Protein AF-A0A140DV87-F1 (afdb_monomer_lite)

pLDDT: mean 75.39, std 16.18, range [35.81, 95.44]

Secondary structure (DSSP, 8-state):
--------------------------PPP--EEEEEEEEETTEEEEEEE--TT--EEEEEEEEETTS--S-TT--SEEEEE-SS-EEEEEEE-SSSEEEEEEEETT-----EEEEPS-S--SEEEE--EEEE-TT-EEEEEEEESS-TT-S--TT-EEEEEEEEEGGG---

Structure (mmCIF, N/CA/C/O backbone):
data_AF-A0A140DV87-F1
#
_entry.id   AF-A0A140DV87-F1
#
loop_
_atom_site.group_PDB
_atom_site.id
_atom_site.type_symbol
_atom_site.label_atom_id
_atom_site.label_alt_id
_atom_site.label_comp_id
_atom_site.label_asym_id
_atom_site.label_entity_id
_atom_site.label_seq_id
_atom_site.pdbx_PDB_ins_code
_atom_site.Cartn_x
_atom_site.Cartn_y
_atom_site.Cartn_z
_atom_site.occupancy
_atom_site.B_iso_or_equiv
_atom_site.auth_seq_id
_atom_site.auth_comp_id
_atom_site.auth_asym_id
_atom_site.auth_atom_id
_atom_site.pdbx_PDB_model_num
ATOM 1 N N . MET A 1 1 ? -81.520 -56.427 0.226 1.00 39.31 1 MET A N 1
ATOM 2 C CA . MET A 1 1 ? -80.795 -57.597 -0.328 1.00 39.31 1 MET A CA 1
ATOM 3 C C . MET A 1 1 ? -79.316 -57.240 -0.503 1.00 39.31 1 MET A C 1
ATOM 5 O O . MET A 1 1 ? -78.986 -56.065 -0.509 1.00 39.31 1 MET A O 1
ATOM 9 N N . LYS A 1 2 ? -78.452 -58.258 -0.522 1.00 36.09 2 LYS A N 1
ATOM 10 C CA . LYS A 1 2 ? -77.006 -58.281 -0.220 1.00 36.09 2 LYS A CA 1
ATOM 11 C C . LYS A 1 2 ? -76.060 -57.515 -1.184 1.00 36.09 2 LYS A C 1
ATOM 13 O O . LYS A 1 2 ? -76.220 -57.604 -2.389 1.00 36.09 2 LYS A O 1
ATOM 18 N N . TYR A 1 3 ? -75.033 -56.892 -0.581 1.00 35.81 3 TYR A N 1
ATOM 19 C CA . TYR A 1 3 ? -73.594 -56.755 -0.930 1.00 35.81 3 TYR A CA 1
ATOM 20 C C . TYR A 1 3 ? -73.093 -56.740 -2.395 1.00 35.81 3 TYR A C 1
ATOM 22 O O . TYR A 1 3 ? -73.180 -57.756 -3.074 1.00 35.81 3 TYR A O 1
ATOM 30 N N . ARG A 1 4 ? -72.232 -55.756 -2.733 1.00 39.31 4 ARG A N 1
ATOM 31 C CA . ARG A 1 4 ? -70.753 -55.938 -2.780 1.00 39.31 4 ARG A CA 1
ATOM 32 C C . ARG A 1 4 ? -69.980 -54.621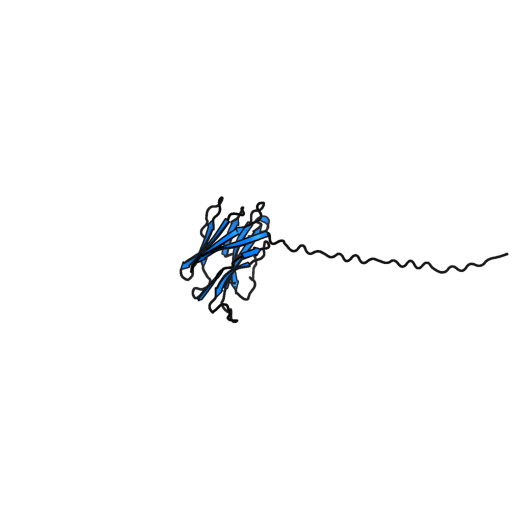 -2.982 1.00 39.31 4 ARG A C 1
ATOM 34 O O . ARG A 1 4 ? -70.372 -53.758 -3.752 1.00 39.31 4 ARG A O 1
ATOM 41 N N . ARG A 1 5 ? -68.863 -54.516 -2.252 1.00 47.94 5 ARG A N 1
ATOM 42 C CA . ARG A 1 5 ? -67.855 -53.441 -2.253 1.00 47.94 5 ARG A CA 1
ATOM 43 C C . ARG A 1 5 ? -66.961 -53.516 -3.494 1.00 47.94 5 ARG A C 1
ATOM 45 O O . ARG A 1 5 ? -66.576 -54.621 -3.853 1.00 47.94 5 ARG A O 1
ATOM 52 N N . TYR A 1 6 ? -66.480 -52.367 -3.971 1.00 40.50 6 TYR A N 1
ATOM 53 C CA . TYR A 1 6 ? -65.124 -52.237 -4.516 1.00 40.50 6 TYR A CA 1
ATOM 54 C C . TYR A 1 6 ? -64.480 -50.934 -4.025 1.00 40.50 6 TYR A C 1
ATOM 56 O O . TYR A 1 6 ? -64.950 -49.833 -4.285 1.00 40.50 6 TYR A O 1
ATOM 64 N N . THR A 1 7 ? -63.408 -51.096 -3.257 1.00 47.91 7 THR A N 1
ATOM 65 C CA . THR A 1 7 ? -62.440 -50.072 -2.855 1.00 47.91 7 THR A CA 1
ATOM 66 C C . THR A 1 7 ? -61.450 -49.814 -3.987 1.00 47.91 7 THR A C 1
ATOM 68 O O . THR A 1 7 ? -60.861 -50.771 -4.487 1.00 47.91 7 THR A O 1
ATOM 71 N N . ALA A 1 8 ? -61.162 -48.550 -4.302 1.00 41.69 8 ALA A N 1
ATOM 72 C CA . ALA A 1 8 ? -59.981 -48.176 -5.079 1.00 41.69 8 ALA A CA 1
ATOM 73 C C . ALA A 1 8 ? -59.327 -46.898 -4.517 1.00 41.69 8 ALA A C 1
ATOM 75 O O . ALA A 1 8 ? -59.816 -45.788 -4.678 1.00 41.69 8 ALA A O 1
ATOM 76 N N . LYS A 1 9 ? -58.240 -47.154 -3.781 1.00 39.00 9 LYS A N 1
ATOM 77 C CA . LYS A 1 9 ? -56.999 -46.391 -3.556 1.00 39.00 9 LYS A CA 1
ATOM 78 C C . LYS A 1 9 ? -57.030 -44.851 -3.517 1.00 39.00 9 LYS A C 1
ATOM 80 O O . LYS A 1 9 ? -57.149 -44.165 -4.522 1.00 39.00 9 LYS A O 1
ATOM 85 N N . LYS A 1 10 ? -56.691 -44.350 -2.321 1.00 46.16 10 LYS A N 1
ATOM 86 C CA . LYS A 1 10 ? -56.068 -43.044 -2.060 1.00 46.16 10 LYS A CA 1
ATOM 87 C C . LYS A 1 10 ? -54.826 -42.865 -2.946 1.00 46.16 10 LYS A C 1
ATOM 89 O O . LYS A 1 10 ? -53.910 -43.676 -2.849 1.00 46.16 10 LYS A O 1
ATOM 94 N N . SER A 1 11 ? -54.753 -41.772 -3.700 1.00 39.78 11 SER A N 1
ATOM 95 C CA . SER A 1 11 ? -53.479 -41.200 -4.144 1.00 39.78 11 SER A CA 1
ATOM 96 C C . SER A 1 11 ? -53.399 -39.784 -3.587 1.00 39.78 11 SER A C 1
ATOM 98 O O . SER A 1 11 ? -54.017 -38.857 -4.104 1.00 39.78 11 SER A O 1
ATOM 100 N N . ARG A 1 12 ? -52.733 -39.639 -2.437 1.00 46.69 12 ARG A N 1
ATOM 101 C CA . ARG A 1 12 ? -52.332 -38.331 -1.920 1.00 46.69 12 ARG A CA 1
ATOM 102 C C . ARG A 1 12 ? -51.052 -37.970 -2.662 1.00 46.69 12 ARG A C 1
ATOM 104 O O . ARG A 1 12 ? -50.008 -38.540 -2.365 1.00 46.69 12 ARG A O 1
ATOM 111 N N . PHE A 1 13 ? -51.148 -37.064 -3.629 1.00 43.88 13 PHE A N 1
ATOM 112 C CA . PHE A 1 13 ? -49.974 -36.392 -4.171 1.00 43.88 13 PHE A CA 1
ATOM 113 C C . PHE A 1 13 ? -49.373 -35.543 -3.051 1.00 43.88 13 PHE A C 1
ATOM 115 O O . PHE A 1 13 ? -49.924 -34.514 -2.664 1.00 43.88 13 PHE A O 1
ATOM 122 N N . LEU A 1 14 ? -48.281 -36.037 -2.474 1.00 41.66 14 LEU A N 1
ATOM 123 C CA . LEU A 1 14 ? -47.439 -35.282 -1.563 1.00 41.66 14 LEU A CA 1
ATOM 124 C C . LEU A 1 14 ? -46.611 -34.330 -2.440 1.00 41.66 14 LEU A C 1
ATOM 126 O O . LEU A 1 14 ? -45.597 -34.728 -3.007 1.00 41.66 14 LEU A O 1
ATOM 130 N N . PHE A 1 15 ? -47.082 -33.097 -2.621 1.00 42.56 15 PHE A N 1
ATOM 131 C CA . PHE A 1 15 ? -46.254 -32.026 -3.170 1.00 42.56 15 PHE A CA 1
ATOM 132 C C . PHE A 1 15 ? -45.215 -31.670 -2.106 1.00 42.56 15 PHE A C 1
ATOM 134 O O . PHE A 1 15 ? -45.486 -30.912 -1.178 1.00 42.56 15 PHE A O 1
ATOM 141 N N . ILE A 1 16 ? -44.036 -32.278 -2.209 1.00 53.00 16 ILE A N 1
ATOM 142 C CA . ILE A 1 16 ? -42.854 -31.837 -1.476 1.00 53.00 16 ILE A CA 1
ATOM 143 C C . ILE A 1 16 ? -42.419 -30.547 -2.169 1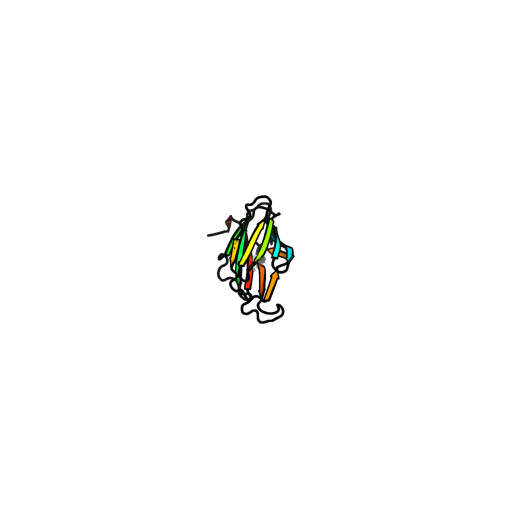.00 53.00 16 ILE A C 1
ATOM 145 O O . ILE A 1 16 ? -41.784 -30.578 -3.220 1.00 53.00 16 ILE A O 1
ATOM 149 N N . SER A 1 17 ? -42.831 -29.406 -1.617 1.00 46.78 17 SER A N 1
ATOM 150 C CA . SER A 1 17 ? -42.235 -28.119 -1.952 1.00 46.78 17 SER A CA 1
ATOM 151 C C . SER A 1 17 ? -40.767 -28.193 -1.549 1.00 46.78 17 SER A C 1
ATOM 153 O O . SER A 1 17 ? -40.440 -28.140 -0.362 1.00 46.78 17 SER A O 1
ATOM 155 N N . LEU A 1 18 ? -39.900 -28.390 -2.538 1.00 44.66 18 LEU A N 1
ATOM 156 C CA . LEU A 1 18 ? -38.459 -28.283 -2.395 1.00 44.66 18 LEU A CA 1
ATOM 157 C C . LEU A 1 18 ? -38.172 -26.827 -2.015 1.00 44.66 18 LEU A C 1
ATOM 159 O O . LEU A 1 18 ? -38.149 -25.949 -2.874 1.00 44.66 18 LEU A O 1
ATOM 163 N N . GLN A 1 19 ? -38.065 -26.551 -0.715 1.00 49.28 19 GLN A N 1
ATOM 164 C CA . GLN A 1 19 ? -37.579 -25.265 -0.242 1.00 49.28 19 GLN A CA 1
ATOM 165 C C . GLN A 1 19 ? -36.122 -25.179 -0.678 1.00 49.28 19 GLN A C 1
ATOM 167 O O . GLN A 1 19 ? -35.245 -25.815 -0.098 1.00 49.28 19 GLN A O 1
ATOM 172 N N . THR A 1 20 ? -35.879 -24.443 -1.757 1.00 51.00 20 THR A N 1
ATOM 173 C CA . THR A 1 20 ? -34.550 -23.966 -2.106 1.00 51.00 20 THR A CA 1
ATOM 174 C C . THR A 1 20 ? -34.087 -23.093 -0.949 1.00 51.00 20 THR A C 1
ATOM 176 O O . THR A 1 20 ? -34.468 -21.928 -0.846 1.00 51.00 20 THR A O 1
ATOM 179 N N . LEU A 1 21 ? -33.311 -23.688 -0.044 1.00 48.50 21 LEU A N 1
ATOM 180 C CA . LEU A 1 21 ? -32.424 -22.968 0.853 1.00 48.50 21 LEU A CA 1
ATOM 181 C C . LEU A 1 21 ? -31.437 -22.228 -0.045 1.00 48.50 21 LEU A C 1
ATOM 183 O O . LEU A 1 21 ? -30.427 -22.779 -0.479 1.00 48.50 21 LEU A O 1
ATOM 187 N N . ILE A 1 22 ? -31.786 -20.993 -0.394 1.00 50.69 22 ILE A N 1
ATOM 188 C CA . ILE A 1 22 ? -30.829 -20.032 -0.914 1.00 50.69 22 ILE A CA 1
ATOM 189 C C . ILE A 1 22 ? -29.940 -19.740 0.290 1.00 50.69 22 ILE A C 1
ATOM 191 O O . ILE A 1 22 ? -30.303 -18.960 1.167 1.00 50.69 22 ILE A O 1
ATOM 195 N N . PHE A 1 23 ? -28.819 -20.452 0.383 1.00 43.97 23 PHE A N 1
ATOM 196 C CA . PHE A 1 23 ? -27.709 -20.012 1.207 1.00 43.97 23 PHE A CA 1
ATOM 197 C C . PHE A 1 23 ? -27.277 -18.672 0.618 1.00 43.97 23 PHE A C 1
ATOM 199 O O . PHE A 1 23 ? -26.544 -18.621 -0.366 1.00 43.97 23 PHE A O 1
ATOM 206 N N . SER A 1 24 ? -27.805 -17.580 1.169 1.00 40.47 24 SER A N 1
ATOM 207 C CA . SER A 1 24 ? -27.187 -16.273 1.041 1.00 40.47 24 SER A CA 1
ATOM 208 C C . SER A 1 24 ? -25.805 -16.422 1.662 1.00 40.47 24 SER A C 1
ATOM 210 O O . SER A 1 24 ? -25.670 -16.409 2.886 1.00 40.47 24 SER A O 1
ATOM 212 N N . GLY A 1 25 ? -24.789 -16.667 0.835 1.00 44.12 25 GLY A N 1
ATOM 213 C CA . GLY A 1 25 ? -23.422 -16.435 1.262 1.00 44.12 25 GLY A CA 1
ATOM 214 C C . GLY A 1 25 ? -23.383 -14.994 1.747 1.00 44.12 25 GLY A C 1
ATOM 215 O O . GLY A 1 25 ? -23.718 -14.091 0.982 1.00 44.12 25 GLY A O 1
ATOM 216 N N . CYS A 1 26 ? -23.102 -14.784 3.032 1.00 51.34 26 CYS A N 1
ATOM 217 C CA . CYS A 1 26 ? -22.817 -13.451 3.534 1.00 51.34 26 CYS A CA 1
ATOM 218 C C . CYS A 1 26 ? -21.595 -12.966 2.753 1.00 51.34 26 CYS A C 1
ATOM 220 O O . CYS A 1 26 ? -20.485 -13.420 3.022 1.00 51.34 26 CYS A O 1
ATOM 222 N N . ALA A 1 27 ? -21.803 -12.119 1.745 1.00 58.53 27 ALA A N 1
ATOM 223 C CA . ALA A 1 27 ? -20.711 -11.344 1.186 1.00 58.53 27 ALA A CA 1
ATOM 224 C C . ALA A 1 27 ? -20.179 -10.492 2.338 1.00 58.53 27 ALA A C 1
ATOM 226 O O . ALA A 1 27 ? -20.962 -9.829 3.025 1.00 58.53 27 ALA A O 1
ATOM 227 N N . ALA A 1 28 ? -18.886 -10.602 2.617 1.00 64.88 28 ALA A N 1
ATOM 228 C CA . ALA A 1 28 ? -18.274 -9.786 3.644 1.00 64.88 28 ALA A CA 1
ATOM 229 C C . ALA A 1 28 ? -18.408 -8.314 3.226 1.00 64.88 28 ALA A C 1
ATOM 231 O O . ALA A 1 28 ? -18.235 -7.973 2.055 1.00 64.88 28 ALA A O 1
ATOM 232 N N . GLN A 1 29 ? -18.838 -7.468 4.160 1.00 74.19 29 GLN A N 1
ATOM 233 C CA . GLN A 1 29 ? -19.114 -6.071 3.862 1.00 74.19 29 GLN A CA 1
ATOM 234 C C . GLN A 1 29 ? -17.783 -5.307 3.804 1.00 74.19 29 GLN A C 1
ATOM 236 O O . GLN A 1 29 ? -16.938 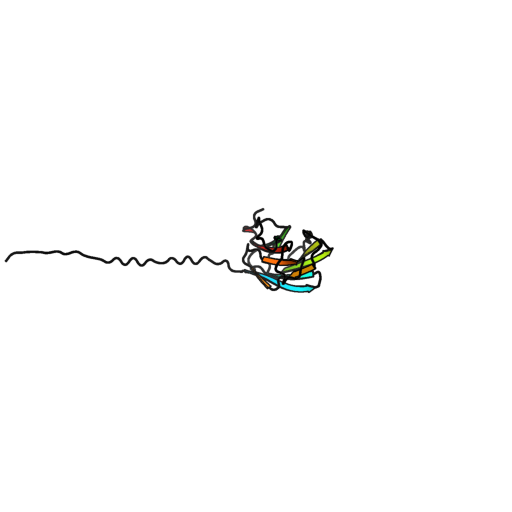-5.502 4.682 1.00 74.19 29 GLN A O 1
ATOM 241 N N . PRO A 1 30 ? -17.555 -4.484 2.768 1.00 77.94 30 PRO A N 1
ATOM 242 C CA . PRO A 1 30 ? -16.373 -3.646 2.721 1.00 77.94 30 PRO A CA 1
ATOM 243 C C . PRO A 1 30 ? -16.529 -2.516 3.743 1.00 77.94 30 PRO A C 1
ATOM 245 O O . PRO A 1 30 ? -17.336 -1.600 3.559 1.00 77.94 30 PRO A O 1
ATOM 248 N N . ASP A 1 31 ? -15.768 -2.626 4.827 1.00 83.56 31 ASP A N 1
ATOM 249 C CA . ASP A 1 31 ? -15.899 -1.810 6.037 1.00 83.56 31 ASP A CA 1
ATOM 250 C C . ASP A 1 31 ? -14.605 -1.043 6.374 1.00 83.56 31 ASP A C 1
ATOM 252 O O . ASP A 1 31 ? -14.601 -0.192 7.263 1.00 83.56 31 ASP A O 1
ATOM 256 N N . CYS A 1 32 ? -13.514 -1.313 5.651 1.00 87.12 32 CYS A N 1
ATOM 257 C CA . CYS A 1 32 ? -12.286 -0.526 5.686 1.00 87.12 32 CYS A CA 1
ATOM 258 C C . CYS A 1 32 ? -12.204 0.357 4.436 1.00 87.12 32 CYS A C 1
ATOM 260 O O . CYS A 1 32 ? -12.711 -0.011 3.375 1.00 87.12 32 CYS A O 1
ATOM 262 N N . GLY A 1 33 ? -11.563 1.515 4.544 1.00 88.88 33 GLY A N 1
ATOM 263 C CA . GLY A 1 33 ? -11.444 2.452 3.429 1.00 88.88 33 GLY A CA 1
ATOM 264 C C . GLY A 1 33 ? -10.063 3.071 3.343 1.00 88.88 33 GLY A C 1
ATOM 265 O O . GLY A 1 33 ? -9.469 3.393 4.374 1.00 88.88 33 GLY A O 1
ATOM 266 N N . ILE A 1 34 ? -9.587 3.263 2.117 1.00 90.69 34 ILE A N 1
ATOM 267 C CA . ILE A 1 34 ? -8.356 3.985 1.802 1.00 90.69 34 ILE A CA 1
ATOM 268 C C . ILE A 1 34 ? -8.693 5.017 0.734 1.00 90.69 34 ILE A C 1
ATOM 270 O O . ILE A 1 34 ? -9.203 4.653 -0.317 1.00 90.69 34 ILE A O 1
ATOM 274 N N . VAL A 1 35 ? -8.401 6.289 0.995 1.00 93.38 35 VAL A N 1
ATOM 275 C CA . VAL A 1 35 ? -8.653 7.390 0.056 1.00 93.38 35 VAL A CA 1
ATOM 276 C C . VAL A 1 35 ? -7.392 8.223 -0.076 1.00 93.38 35 VAL A C 1
ATOM 278 O O . VAL A 1 35 ? -6.906 8.743 0.926 1.00 93.38 35 VAL A O 1
ATOM 281 N N . LEU A 1 36 ? -6.874 8.368 -1.294 1.00 95.44 36 LEU A N 1
ATOM 282 C CA . LEU A 1 36 ? -5.712 9.204 -1.584 1.00 95.44 36 LEU A CA 1
ATOM 283 C C . LEU A 1 36 ? -6.073 10.669 -1.319 1.00 95.44 36 LEU A C 1
ATOM 285 O O . LEU A 1 36 ? -7.011 11.211 -1.906 1.00 95.44 36 LEU A O 1
ATOM 289 N N . THR A 1 37 ? -5.347 11.303 -0.405 1.00 94.94 37 THR A N 1
ATOM 290 C CA . THR A 1 37 ? -5.567 12.695 0.006 1.00 94.94 37 THR A CA 1
ATOM 291 C C . THR A 1 37 ? -4.519 13.637 -0.555 1.00 94.94 37 THR A C 1
ATOM 293 O O . THR A 1 37 ? -4.823 14.809 -0.784 1.00 94.94 37 THR A O 1
ATOM 296 N N . ASN A 1 38 ? -3.302 13.144 -0.784 1.00 94.31 38 ASN A N 1
ATOM 297 C CA . ASN A 1 38 ? -2.207 13.935 -1.324 1.00 94.31 38 ASN A CA 1
ATOM 298 C C . ASN A 1 38 ? -1.266 13.063 -2.161 1.00 94.31 38 ASN A C 1
ATOM 300 O O . ASN A 1 38 ? -1.002 11.911 -1.821 1.00 94.31 38 ASN A O 1
ATOM 304 N N . GLU A 1 39 ? -0.745 13.636 -3.238 1.00 94.75 39 GLU A N 1
ATOM 305 C CA . GLU A 1 39 ? 0.201 12.993 -4.141 1.00 94.75 39 GLU A CA 1
ATOM 306 C C . GLU A 1 39 ? 1.215 14.021 -4.645 1.00 94.75 39 GLU A C 1
ATOM 308 O O . GLU A 1 39 ? 0.885 15.154 -5.003 1.00 94.75 39 GLU A O 1
ATOM 313 N N . SER A 1 40 ? 2.464 13.586 -4.683 1.00 91.38 40 SER A N 1
ATOM 314 C CA . SER A 1 40 ? 3.601 14.262 -5.291 1.00 91.38 40 SER A CA 1
ATOM 315 C C . SER A 1 40 ? 4.471 13.221 -5.996 1.00 91.38 40 SER A C 1
ATOM 317 O O . SER A 1 40 ? 4.181 12.032 -5.909 1.00 91.38 40 SER A O 1
ATOM 319 N N . GLU A 1 41 ? 5.530 13.658 -6.681 1.00 86.25 41 GLU A N 1
ATOM 320 C CA . GLU A 1 41 ? 6.403 12.780 -7.481 1.00 86.25 41 GLU A CA 1
ATOM 321 C C . GLU A 1 41 ? 6.910 11.559 -6.693 1.00 86.25 41 GLU A C 1
ATOM 323 O O . GLU A 1 41 ? 6.840 10.441 -7.191 1.00 86.25 41 GLU A O 1
ATOM 328 N N . ASP A 1 42 ? 7.300 11.775 -5.435 1.00 88.94 42 ASP A N 1
ATOM 329 C CA . ASP A 1 42 ? 7.956 10.774 -4.588 1.00 88.94 42 ASP A CA 1
ATOM 330 C C . ASP A 1 42 ? 7.200 10.512 -3.275 1.00 88.94 42 ASP A C 1
ATOM 332 O O . ASP A 1 42 ? 7.746 9.917 -2.346 1.00 88.94 42 ASP A O 1
ATOM 336 N N . SER A 1 43 ? 5.971 11.011 -3.116 1.00 92.56 43 SER A N 1
ATOM 337 C CA . SER A 1 43 ? 5.214 10.823 -1.872 1.00 92.56 43 SER A CA 1
ATOM 338 C C . SER A 1 43 ? 3.716 10.781 -2.103 1.00 92.56 43 SER A C 1
ATOM 340 O O . SER A 1 43 ? 3.151 11.650 -2.766 1.00 92.56 43 SER A O 1
ATOM 342 N N . TRP A 1 44 ? 3.080 9.831 -1.423 1.00 95.19 44 TRP A N 1
ATOM 343 C CA . TRP A 1 44 ? 1.648 9.570 -1.459 1.00 95.19 44 TRP A CA 1
ATOM 344 C C . TRP A 1 44 ? 1.102 9.485 -0.041 1.00 95.19 44 TRP A C 1
ATOM 346 O O . TRP A 1 44 ? 1.729 8.907 0.849 1.00 95.19 44 TRP A O 1
ATOM 356 N N . GLU A 1 45 ? -0.066 10.071 0.173 1.00 94.88 45 GLU A N 1
ATOM 357 C CA . GLU A 1 45 ? -0.754 10.060 1.455 1.00 94.88 45 GLU A CA 1
ATOM 358 C C . GLU A 1 45 ? -2.198 9.620 1.262 1.00 94.88 45 GLU A C 1
ATOM 360 O O . GLU A 1 45 ? -2.910 10.133 0.395 1.00 94.88 45 GLU A O 1
ATOM 365 N N . TRP A 1 46 ? -2.639 8.705 2.117 1.00 93.69 46 TRP A N 1
ATOM 366 C CA . TRP A 1 46 ? -4.008 8.235 2.168 1.00 93.69 46 TRP A CA 1
ATOM 367 C C . TRP A 1 46 ? -4.619 8.494 3.532 1.00 93.69 46 TRP A C 1
ATOM 369 O O . TRP A 1 46 ? -4.017 8.200 4.567 1.00 93.69 46 TRP A O 1
ATOM 379 N N . LYS A 1 47 ? -5.878 8.926 3.539 1.00 91.06 47 LYS A N 1
ATOM 380 C CA . LYS A 1 47 ? -6.748 8.755 4.697 1.00 91.06 47 LYS A CA 1
ATOM 381 C C . LYS A 1 47 ? -7.181 7.295 4.762 1.00 91.06 47 LYS A C 1
ATOM 383 O O . LYS A 1 47 ? -7.717 6.761 3.790 1.00 91.06 47 LYS A O 1
ATOM 388 N N . ILE A 1 48 ? -6.977 6.667 5.915 1.00 88.69 48 ILE A N 1
ATOM 389 C CA . ILE A 1 48 ? -7.387 5.287 6.176 1.00 88.69 48 ILE A CA 1
ATOM 390 C C . ILE A 1 48 ? -8.479 5.269 7.240 1.00 88.69 48 ILE A C 1
ATOM 392 O O . ILE A 1 48 ? -8.425 6.003 8.225 1.00 88.69 48 ILE A O 1
ATOM 396 N N . SER A 1 49 ? -9.482 4.428 7.025 1.00 85.81 49 SER A N 1
ATOM 397 C CA . SER A 1 49 ? -10.644 4.312 7.900 1.00 85.81 49 SER A CA 1
ATOM 398 C C . SER A 1 49 ? -10.941 2.853 8.206 1.00 85.81 49 SER A C 1
ATOM 400 O O . SER A 1 49 ? -10.840 1.978 7.343 1.00 85.81 49 SER A O 1
ATOM 402 N N . VAL A 1 50 ? -11.297 2.598 9.460 1.00 84.81 50 VAL A N 1
ATOM 403 C CA . VAL A 1 50 ? -11.732 1.298 9.969 1.00 84.81 50 VAL A CA 1
ATOM 404 C C . VAL A 1 50 ? -12.992 1.502 10.813 1.00 84.81 50 VAL A C 1
ATOM 406 O O . VAL A 1 50 ? -13.231 2.621 11.271 1.00 84.81 50 VAL A O 1
ATOM 409 N N . PRO A 1 51 ? -13.810 0.464 11.042 1.00 81.19 51 PRO A N 1
ATOM 410 C CA . PRO A 1 51 ? -15.004 0.587 11.875 1.00 81.19 51 PRO A CA 1
ATOM 411 C C . PRO A 1 51 ? -14.679 1.100 13.286 1.00 81.19 51 PRO A C 1
ATOM 413 O O . PRO A 1 51 ? -13.874 0.485 13.983 1.00 81.19 51 PRO A O 1
ATOM 416 N N . GLU A 1 52 ? -15.350 2.177 13.724 1.00 67.19 52 GLU A N 1
ATOM 417 C CA . GLU A 1 52 ? -15.117 2.902 14.996 1.00 67.19 52 GLU A CA 1
ATOM 418 C C . GLU A 1 52 ? -15.120 2.019 16.265 1.00 67.19 52 GLU A C 1
ATOM 420 O O . GLU A 1 52 ? -14.664 2.442 17.327 1.00 67.19 52 GLU A O 1
ATOM 425 N N . SER A 1 53 ? -15.643 0.792 16.192 1.00 64.69 53 SER A N 1
ATOM 426 C CA . SER A 1 53 ? -15.747 -0.126 17.330 1.00 64.69 53 SER A CA 1
ATOM 427 C C . SER A 1 53 ? -14.598 -1.127 17.474 1.00 64.69 53 SER A C 1
ATOM 429 O O . SER A 1 53 ? -14.564 -1.836 18.479 1.00 64.69 53 SER A O 1
ATOM 431 N N . ASP A 1 54 ? -13.694 -1.236 16.497 1.00 72.31 54 ASP A N 1
ATOM 432 C CA . ASP A 1 54 ? -12.730 -2.338 16.418 1.00 72.31 54 ASP A CA 1
ATOM 433 C C . ASP A 1 54 ? -1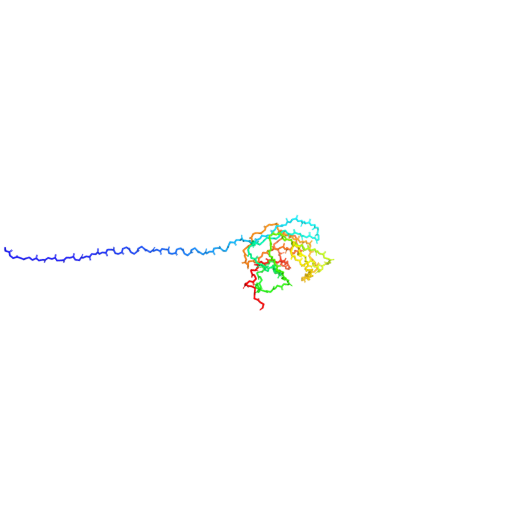1.293 -1.861 16.147 1.00 72.31 54 ASP A C 1
ATOM 435 O O . ASP A 1 54 ? -11.046 -0.872 15.461 1.00 72.31 54 ASP A O 1
ATOM 439 N N . ALA A 1 55 ? -10.320 -2.620 16.662 1.00 81.62 55 ALA A N 1
ATOM 440 C CA . ALA A 1 55 ? -8.909 -2.443 16.333 1.00 81.62 55 ALA A CA 1
ATOM 441 C C . ALA A 1 55 ? -8.505 -3.344 15.156 1.00 81.62 55 ALA A C 1
ATOM 443 O O . ALA A 1 55 ? -8.805 -4.547 15.146 1.00 81.62 55 ALA A O 1
ATOM 444 N N . TYR A 1 56 ? -7.761 -2.784 14.203 1.00 85.62 56 TYR A N 1
ATOM 445 C CA . TYR A 1 56 ? -7.301 -3.470 12.995 1.00 85.62 56 TYR A CA 1
ATOM 446 C C . TYR A 1 56 ? -5.791 -3.366 12.839 1.00 85.62 56 TYR A C 1
ATOM 448 O O . TYR A 1 56 ? -5.201 -2.331 13.090 1.00 85.62 56 TYR A O 1
ATOM 456 N N . LYS A 1 57 ? -5.153 -4.429 12.373 1.00 86.88 57 LYS A N 1
ATOM 457 C CA . LYS A 1 57 ? -3.813 -4.398 11.805 1.00 86.88 57 LYS A CA 1
ATOM 458 C C . LYS A 1 57 ? -3.903 -3.931 10.356 1.00 86.88 57 LYS A C 1
ATOM 460 O O . LYS A 1 57 ? -4.655 -4.516 9.582 1.00 86.88 57 LYS A O 1
ATOM 465 N N . VAL A 1 58 ? -3.135 -2.910 9.998 1.00 88.12 58 VAL A N 1
ATOM 466 C CA . VAL A 1 58 ? -2.801 -2.586 8.610 1.00 88.12 58 VAL A CA 1
ATOM 467 C C . VAL A 1 58 ? -1.500 -3.273 8.293 1.00 88.12 58 VAL A C 1
ATOM 469 O O . VAL A 1 58 ? -0.480 -3.003 8.925 1.00 88.12 58 VAL A O 1
ATOM 472 N N . CYS A 1 59 ? -1.554 -4.176 7.332 1.00 88.56 59 CYS A N 1
ATOM 473 C CA . CYS A 1 59 ? -0.430 -4.992 6.941 1.00 88.56 59 CYS A CA 1
ATOM 474 C C . CYS A 1 59 ? -0.087 -4.705 5.483 1.00 88.56 59 CYS A C 1
ATOM 476 O O . CYS A 1 59 ? -0.986 -4.612 4.648 1.00 88.56 59 CYS A O 1
ATOM 478 N N . MET A 1 60 ? 1.203 -4.584 5.178 1.00 88.94 60 MET A N 1
ATOM 479 C CA . MET A 1 60 ? 1.673 -4.325 3.816 1.00 88.94 60 MET A CA 1
ATOM 480 C C . MET A 1 60 ? 2.621 -5.412 3.329 1.00 88.94 60 MET A C 1
ATOM 482 O O . MET A 1 60 ? 3.391 -5.976 4.112 1.00 88.94 60 MET A O 1
ATOM 486 N N . ALA A 1 61 ? 2.562 -5.717 2.035 1.00 88.06 61 ALA A N 1
ATOM 487 C CA . ALA A 1 61 ? 3.417 -6.715 1.399 1.00 88.06 61 ALA A CA 1
ATOM 488 C C . ALA A 1 61 ? 3.606 -6.439 -0.096 1.00 88.06 61 ALA A C 1
ATOM 490 O O . ALA A 1 61 ? 2.670 -5.999 -0.761 1.00 88.06 61 ALA A O 1
ATOM 491 N N . PHE A 1 62 ? 4.782 -6.773 -0.631 1.00 86.62 62 PHE A N 1
ATOM 492 C CA . PHE A 1 62 ? 5.006 -6.811 -2.075 1.00 86.62 62 PHE A CA 1
ATOM 493 C C . PHE A 1 62 ? 4.460 -8.103 -2.685 1.00 86.62 62 PHE A C 1
ATOM 495 O O . PHE A 1 62 ? 4.564 -9.184 -2.100 1.00 86.62 62 PHE A O 1
ATOM 502 N N . THR A 1 63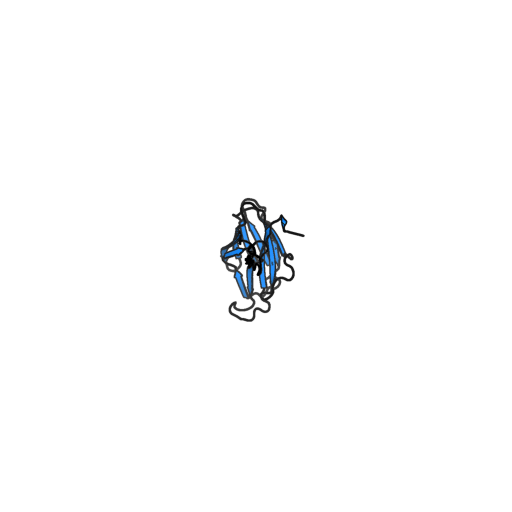 ? 3.907 -7.974 -3.885 1.00 86.62 63 THR A N 1
ATOM 503 C CA . THR A 1 63 ? 3.424 -9.067 -4.736 1.00 86.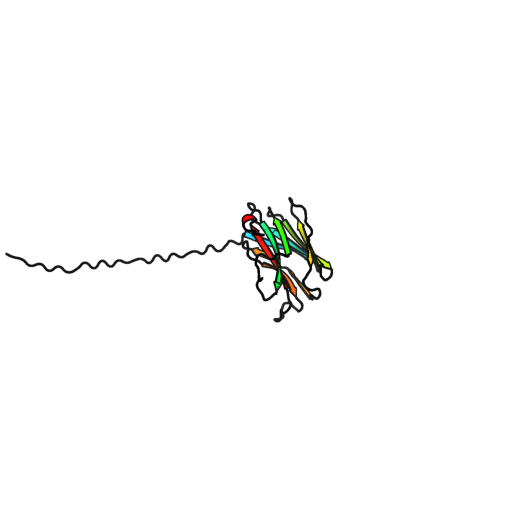62 63 THR A CA 1
ATOM 504 C C . THR A 1 63 ? 3.859 -8.817 -6.178 1.00 86.62 63 THR A C 1
ATOM 506 O O . THR A 1 63 ? 4.124 -7.668 -6.540 1.00 86.62 63 THR A O 1
ATOM 509 N N . ASP A 1 64 ? 3.981 -9.870 -6.989 1.00 85.56 64 ASP A N 1
ATOM 510 C CA . ASP A 1 64 ? 4.166 -9.677 -8.432 1.00 85.56 64 ASP A CA 1
ATOM 511 C C . ASP A 1 64 ? 2.874 -9.139 -9.038 1.00 85.56 64 ASP A C 1
ATOM 513 O O . ASP A 1 64 ? 1.790 -9.517 -8.601 1.00 85.56 64 ASP A O 1
ATOM 517 N N . PHE A 1 65 ? 2.989 -8.306 -10.069 1.00 82.62 65 PHE A N 1
ATOM 518 C CA . PHE A 1 65 ? 1.834 -7.677 -10.710 1.00 82.62 65 PHE A CA 1
ATOM 519 C C . PHE A 1 65 ? 0.780 -8.683 -11.201 1.00 82.62 65 PHE A C 1
ATOM 521 O O . PHE A 1 65 ? -0.413 -8.499 -10.975 1.00 82.62 65 PHE A O 1
ATOM 528 N N . ASP A 1 66 ? 1.227 -9.789 -11.800 1.00 79.12 66 ASP A N 1
ATOM 529 C CA . ASP A 1 66 ? 0.344 -10.818 -12.361 1.00 79.12 66 ASP A CA 1
ATOM 530 C C . ASP A 1 66 ? 0.030 -11.973 -11.391 1.00 79.12 66 ASP A C 1
ATOM 532 O O . ASP A 1 66 ? -0.733 -12.878 -11.744 1.00 79.12 66 ASP A O 1
ATOM 536 N N . ASN A 1 67 ? 0.600 -11.984 -10.176 1.00 72.81 67 ASN A N 1
ATOM 537 C CA . ASN A 1 67 ? 0.424 -13.090 -9.231 1.00 72.81 67 ASN A CA 1
ATOM 538 C C . ASN A 1 67 ? -0.262 -12.661 -7.937 1.00 72.81 67 ASN A C 1
ATOM 540 O O . ASN A 1 67 ? 0.084 -11.684 -7.279 1.00 72.81 67 ASN A O 1
ATOM 544 N N . THR A 1 68 ? -1.170 -13.514 -7.476 1.00 63.50 68 THR A N 1
ATOM 545 C CA . THR A 1 68 ? -1.655 -13.461 -6.098 1.00 63.50 68 THR A CA 1
ATOM 546 C C . THR A 1 68 ? -0.561 -13.906 -5.130 1.00 63.50 68 THR A C 1
ATOM 548 O O . THR A 1 68 ? 0.118 -14.897 -5.389 1.00 63.50 68 THR A O 1
ATOM 551 N N . ARG A 1 69 ? -0.426 -13.217 -3.991 1.00 67.00 69 ARG A N 1
ATOM 552 C CA . ARG A 1 69 ? 0.562 -13.535 -2.946 1.00 67.00 69 ARG A CA 1
ATOM 553 C C . ARG A 1 69 ? 0.520 -15.012 -2.531 1.00 67.00 69 ARG A C 1
ATOM 555 O O . ARG A 1 69 ? -0.537 -15.503 -2.140 1.00 67.00 69 ARG A O 1
ATOM 562 N N . ASP A 1 70 ? 1.684 -15.663 -2.487 1.00 61.84 70 ASP A N 1
ATOM 563 C CA . ASP A 1 70 ? 1.815 -17.075 -2.087 1.00 61.84 70 ASP A CA 1
ATOM 564 C C . ASP A 1 70 ? 1.351 -17.351 -0.645 1.00 61.84 70 ASP A C 1
ATOM 566 O O . ASP A 1 70 ? 0.806 -18.415 -0.350 1.00 61.84 70 ASP A O 1
ATOM 570 N N . ASN A 1 71 ? 1.556 -16.395 0.272 1.00 69.25 71 ASN A N 1
ATOM 571 C CA . ASN A 1 71 ? 1.129 -16.499 1.669 1.00 69.25 71 ASN A CA 1
ATOM 572 C C . ASN A 1 71 ? 0.391 -15.227 2.134 1.00 69.25 71 ASN A C 1
ATOM 574 O O . ASN A 1 71 ? 1.032 -14.180 2.263 1.00 69.25 71 ASN A O 1
ATOM 578 N N . PRO A 1 72 ? -0.909 -15.310 2.490 1.00 67.50 72 PRO A N 1
ATOM 579 C CA . PRO A 1 72 ? -1.719 -14.175 2.932 1.00 67.50 72 PRO A CA 1
ATOM 580 C C . PRO A 1 72 ? -1.354 -13.613 4.324 1.00 67.50 72 PRO A C 1
ATOM 582 O O . PRO A 1 72 ? -2.033 -12.709 4.805 1.00 67.50 72 PRO A O 1
ATOM 585 N N . TYR A 1 73 ? -0.293 -14.107 4.964 1.00 70.94 73 TYR A N 1
ATOM 586 C CA . TYR A 1 73 ? 0.207 -13.610 6.252 1.00 70.94 73 TYR A CA 1
ATOM 587 C C . TYR A 1 73 ? 1.675 -13.151 6.210 1.00 70.94 73 TYR A C 1
ATOM 589 O O . TYR A 1 73 ? 2.239 -12.777 7.232 1.00 70.94 73 TYR A O 1
ATOM 597 N N . SER A 1 74 ? 2.321 -13.171 5.040 1.00 79.00 74 SER A N 1
ATOM 598 C CA . SER A 1 74 ? 3.719 -12.740 4.899 1.00 79.00 74 SER A CA 1
ATOM 599 C C . SER A 1 74 ? 3.803 -11.230 4.682 1.00 79.00 74 SER A C 1
ATOM 601 O O . SER A 1 74 ? 3.724 -10.766 3.541 1.00 79.00 74 SER A O 1
ATOM 603 N N . PHE A 1 75 ? 3.922 -10.464 5.765 1.00 82.75 75 PHE A N 1
ATOM 604 C CA . PHE A 1 75 ? 3.927 -8.999 5.742 1.00 82.75 75 PHE A CA 1
ATOM 605 C C . PHE A 1 75 ? 5.322 -8.410 5.947 1.00 82.75 75 PHE A C 1
ATOM 607 O O . PHE A 1 75 ? 6.117 -8.926 6.727 1.00 82.75 75 PHE A O 1
ATOM 614 N N . LEU A 1 76 ? 5.596 -7.301 5.261 1.00 81.12 76 LEU A N 1
ATOM 615 C CA . LEU A 1 76 ? 6.813 -6.505 5.441 1.00 81.12 76 LEU A CA 1
ATOM 616 C C . LEU A 1 76 ? 6.715 -5.625 6.686 1.00 81.12 76 LEU A C 1
ATOM 618 O O . LEU A 1 76 ? 7.696 -5.399 7.389 1.00 81.12 76 LEU A O 1
ATOM 622 N N . THR A 1 77 ? 5.514 -5.116 6.949 1.00 82.06 77 THR A N 1
ATOM 623 C CA . THR A 1 77 ? 5.218 -4.281 8.105 1.00 82.06 77 THR A CA 1
ATOM 624 C C . THR A 1 77 ? 3.759 -4.439 8.511 1.00 82.06 77 THR A C 1
ATOM 626 O O . THR A 1 77 ? 2.892 -4.738 7.683 1.00 82.06 77 THR A O 1
ATOM 629 N N . GLU A 1 78 ? 3.506 -4.238 9.799 1.00 84.06 78 GLU A N 1
ATOM 630 C CA . GLU A 1 78 ? 2.184 -4.223 10.407 1.00 84.06 78 GLU A CA 1
ATOM 631 C C . GLU A 1 78 ? 2.085 -3.047 11.386 1.00 84.06 78 GLU A C 1
ATOM 633 O O . GLU A 1 78 ? 3.035 -2.749 12.114 1.00 84.06 78 GLU A O 1
ATOM 638 N N . GLN A 1 79 ? 0.919 -2.411 11.446 1.00 82.50 79 GLN A N 1
ATOM 639 C CA . GLN A 1 79 ? 0.611 -1.383 12.439 1.00 82.50 79 GLN A CA 1
ATOM 640 C C . GLN A 1 79 ? -0.824 -1.563 12.929 1.00 82.50 79 GLN A C 1
ATOM 642 O O . GLN A 1 79 ? -1.715 -1.855 12.138 1.00 82.50 79 GLN A O 1
ATOM 647 N N . THR A 1 80 ? -1.068 -1.418 14.232 1.00 82.62 80 THR A N 1
ATOM 648 C CA . THR A 1 80 ? -2.437 -1.471 14.767 1.00 82.62 80 THR A CA 1
ATOM 649 C C . THR A 1 80 ? -3.084 -0.084 14.694 1.00 82.62 80 THR A C 1
ATOM 651 O O . THR A 1 80 ? -2.500 0.884 15.175 1.00 82.62 80 THR A O 1
ATOM 654 N N . LEU A 1 81 ? -4.286 -0.009 14.127 1.00 78.75 81 LEU A N 1
ATOM 655 C CA . LEU A 1 81 ? -5.193 1.134 14.069 1.00 78.75 81 LEU A CA 1
ATOM 656 C C . LEU A 1 81 ? -6.383 0.927 15.000 1.00 78.75 81 LEU A C 1
ATOM 658 O O . LEU A 1 81 ? -6.877 -0.192 15.145 1.00 78.75 81 LEU A O 1
ATOM 662 N N . HIS A 1 82 ? -6.868 2.019 15.584 1.00 69.62 82 HIS A N 1
ATOM 663 C CA . HIS A 1 82 ? -8.016 2.005 16.495 1.00 69.62 82 HIS A CA 1
ATOM 664 C C . HIS A 1 82 ? -9.022 3.146 16.235 1.00 69.62 82 HIS A C 1
ATOM 666 O O . HIS A 1 82 ? -9.906 3.352 17.062 1.00 69.62 82 HIS A O 1
ATOM 672 N N . SER A 1 83 ? -8.885 3.914 15.146 1.00 69.00 83 SER A N 1
ATOM 673 C CA . SER A 1 83 ? -9.797 5.022 14.809 1.00 69.00 83 SER A CA 1
ATOM 674 C C . SER A 1 83 ? -9.905 5.265 13.297 1.00 69.00 83 SER A C 1
ATOM 676 O O . SER A 1 83 ? -9.090 4.774 12.515 1.00 69.00 83 SER A O 1
ATOM 678 N N . ASP A 1 84 ? -10.923 6.031 12.905 1.00 67.06 84 ASP A N 1
ATOM 679 C CA . ASP A 1 84 ? -11.300 6.421 11.539 1.00 67.06 84 ASP A CA 1
ATOM 680 C C . ASP A 1 84 ? -10.601 7.700 11.023 1.00 67.06 84 ASP A C 1
ATOM 682 O O . ASP A 1 84 ? -10.735 8.071 9.852 1.00 67.06 84 ASP A O 1
ATOM 686 N N . GLU A 1 85 ? -9.812 8.354 11.877 1.00 71.31 85 GLU A N 1
ATOM 687 C CA . GLU A 1 85 ? -8.996 9.528 11.548 1.00 71.31 85 GLU A CA 1
ATOM 688 C C . GLU A 1 85 ? -7.500 9.199 11.596 1.00 71.31 85 GLU A C 1
ATOM 690 O O . GLU A 1 85 ? -6.735 9.752 12.385 1.00 71.31 85 GLU A O 1
ATOM 695 N N . SER A 1 86 ? -7.084 8.245 10.763 1.00 82.75 86 SER A N 1
ATOM 696 C CA . SER A 1 86 ? -5.669 7.929 10.566 1.00 82.75 86 SER A CA 1
ATOM 697 C C . SER A 1 86 ? -5.235 8.269 9.141 1.00 82.75 86 SER A C 1
ATOM 699 O O . SER A 1 86 ? -6.037 8.231 8.202 1.00 82.75 86 SER A O 1
ATOM 701 N N . THR A 1 87 ? -3.956 8.579 8.968 1.00 88.38 87 THR A N 1
ATOM 702 C CA . THR A 1 87 ? -3.321 8.704 7.658 1.00 88.38 87 THR A CA 1
ATOM 703 C C . THR A 1 87 ? -2.155 7.733 7.530 1.00 88.38 87 THR A C 1
ATOM 705 O O . THR A 1 87 ? -1.467 7.408 8.501 1.00 88.38 87 THR A O 1
ATOM 708 N N . LEU A 1 88 ? -1.966 7.238 6.313 1.00 90.50 88 LEU A N 1
ATOM 709 C CA . LEU A 1 88 ? -0.813 6.466 5.877 1.00 90.50 88 LEU A CA 1
ATOM 710 C C . LEU A 1 88 ? -0.072 7.324 4.863 1.00 90.50 88 LEU A C 1
ATOM 712 O O . LEU A 1 88 ? -0.653 7.699 3.850 1.00 90.50 88 LEU A O 1
ATOM 716 N N . GLN A 1 89 ? 1.196 7.612 5.119 1.00 92.38 89 GLN A N 1
ATOM 717 C CA . GLN A 1 89 ? 2.073 8.270 4.167 1.00 92.38 89 GLN A CA 1
ATOM 718 C C . GLN A 1 89 ? 3.181 7.311 3.752 1.00 92.38 89 GLN A C 1
ATOM 720 O O . GLN A 1 89 ? 3.803 6.661 4.595 1.00 92.38 89 GLN A O 1
ATOM 725 N N . ILE A 1 90 ? 3.435 7.247 2.449 1.00 92.38 90 ILE A N 1
ATOM 726 C CA . ILE A 1 90 ? 4.597 6.577 1.879 1.00 92.38 90 ILE A CA 1
ATOM 727 C C . ILE A 1 90 ? 5.392 7.607 1.090 1.00 92.38 90 ILE A C 1
ATOM 729 O O . ILE A 1 90 ? 4.823 8.321 0.265 1.00 92.38 90 ILE A O 1
ATOM 733 N N . SER A 1 91 ? 6.695 7.689 1.338 1.00 91.31 91 SER A N 1
ATOM 734 C CA . SER A 1 91 ? 7.600 8.550 0.580 1.00 91.31 91 SER A CA 1
ATOM 735 C C . SER A 1 91 ? 8.870 7.817 0.181 1.00 91.31 91 SER A C 1
ATOM 737 O O . SER A 1 91 ? 9.431 7.050 0.958 1.00 91.31 91 SER A O 1
ATOM 739 N N . GLN A 1 92 ? 9.334 8.039 -1.041 1.00 88.50 92 GLN A N 1
ATOM 740 C CA . GLN A 1 92 ? 10.600 7.511 -1.512 1.00 88.50 92 GLN A CA 1
ATOM 741 C C . GLN A 1 92 ? 11.746 8.339 -0.918 1.00 88.50 92 GLN A C 1
ATOM 743 O O . GLN A 1 92 ? 11.807 9.555 -1.091 1.00 88.50 92 GLN A O 1
ATOM 748 N N . THR A 1 93 ? 12.648 7.695 -0.176 1.00 84.75 93 THR A N 1
ATOM 749 C CA . THR A 1 93 ? 13.813 8.366 0.427 1.00 84.75 93 THR A CA 1
ATOM 750 C C . THR A 1 93 ? 15.065 8.233 -0.430 1.00 84.75 93 THR A C 1
ATOM 752 O O . THR A 1 93 ? 15.909 9.127 -0.432 1.00 84.75 93 THR A O 1
ATOM 755 N N . ASP A 1 94 ? 15.188 7.120 -1.153 1.00 82.56 94 ASP A N 1
ATOM 756 C CA . ASP A 1 94 ? 16.207 6.870 -2.171 1.00 82.56 94 ASP A CA 1
ATOM 757 C C . ASP A 1 94 ? 15.674 5.869 -3.214 1.00 82.56 94 ASP A C 1
ATOM 759 O O . ASP A 1 94 ? 14.515 5.463 -3.157 1.00 82.56 94 ASP A O 1
ATOM 763 N N . ALA A 1 95 ? 16.502 5.478 -4.188 1.00 75.12 95 ALA A N 1
ATOM 764 C CA . ALA A 1 95 ? 16.090 4.610 -5.294 1.00 75.12 95 ALA A CA 1
ATOM 765 C C . ALA A 1 95 ? 15.480 3.265 -4.847 1.00 75.12 95 ALA A C 1
ATOM 767 O O . ALA A 1 95 ? 14.687 2.692 -5.584 1.00 75.12 95 ALA A O 1
ATOM 768 N N . GLU A 1 96 ? 15.820 2.768 -3.654 1.00 79.88 96 GLU A N 1
ATOM 769 C CA . GLU A 1 96 ? 15.410 1.438 -3.180 1.00 79.88 96 GLU A CA 1
ATOM 770 C C . GLU A 1 96 ? 14.611 1.486 -1.878 1.00 79.88 96 GLU A C 1
ATOM 772 O O . GLU A 1 96 ? 14.097 0.459 -1.435 1.00 79.88 96 GLU A O 1
ATOM 777 N N . THR A 1 97 ? 14.493 2.651 -1.247 1.00 84.88 97 THR A N 1
ATOM 778 C CA . THR A 1 97 ? 13.941 2.768 0.100 1.00 84.88 97 THR A CA 1
ATOM 779 C C . THR A 1 97 ? 12.718 3.664 0.115 1.00 84.88 97 THR A C 1
ATOM 781 O O . THR A 1 97 ? 12.753 4.823 -0.304 1.00 84.88 97 THR A O 1
ATOM 784 N N . TYR A 1 98 ? 11.645 3.120 0.677 1.00 87.12 98 TYR A N 1
ATOM 785 C CA . TYR A 1 98 ? 10.397 3.816 0.925 1.00 87.12 98 TYR A CA 1
ATOM 786 C C . TYR A 1 98 ? 10.188 3.947 2.424 1.00 87.12 98 TYR A C 1
ATOM 788 O O . TYR A 1 98 ? 10.203 2.964 3.167 1.00 87.12 98 TYR A O 1
ATOM 796 N N . ASN A 1 99 ? 9.977 5.170 2.872 1.00 89.31 99 ASN A N 1
ATOM 797 C CA . ASN A 1 99 ? 9.548 5.454 4.217 1.00 89.31 99 ASN A CA 1
ATOM 798 C C . ASN A 1 99 ? 8.035 5.301 4.333 1.00 89.31 99 ASN A C 1
ATOM 800 O O . ASN A 1 99 ? 7.294 5.811 3.498 1.00 89.31 99 ASN A O 1
ATOM 804 N N . VAL A 1 100 ? 7.588 4.623 5.381 1.00 89.75 100 VAL A N 1
ATOM 805 C CA . VAL A 1 100 ? 6.185 4.438 5.726 1.00 89.75 100 VAL A CA 1
ATOM 806 C C . VAL A 1 100 ? 5.931 5.060 7.084 1.00 89.75 100 VAL A C 1
ATOM 808 O O . VAL A 1 100 ? 6.519 4.651 8.091 1.00 89.75 100 VAL A O 1
ATOM 811 N N . VAL A 1 101 ? 4.991 5.997 7.117 1.00 88.00 101 VAL A N 1
ATOM 812 C CA . VAL A 1 101 ? 4.587 6.699 8.330 1.00 88.00 101 VAL A CA 1
ATOM 813 C C . VAL A 1 101 ? 3.081 6.576 8.515 1.00 88.00 101 VAL A C 1
ATOM 815 O O . VAL A 1 101 ? 2.302 6.793 7.591 1.00 88.00 101 VAL A O 1
ATOM 818 N N . PHE A 1 102 ? 2.670 6.232 9.732 1.00 85.44 102 PHE A N 1
ATOM 819 C CA . PHE A 1 102 ? 1.272 6.258 10.148 1.00 85.44 102 PHE A CA 1
ATOM 820 C C . PHE A 1 102 ? 1.057 7.438 11.095 1.00 85.44 102 PHE A C 1
ATOM 822 O O . PHE A 1 102 ? 1.745 7.535 12.115 1.00 85.44 102 PHE A O 1
ATOM 829 N N . HIS A 1 103 ? 0.095 8.308 10.789 1.00 79.62 103 HIS A N 1
ATOM 830 C CA . HIS A 1 103 ? -0.331 9.381 11.687 1.00 79.62 103 HIS A CA 1
ATOM 831 C C . HIS A 1 103 ? -1.768 9.157 12.158 1.00 79.62 103 HIS A C 1
ATOM 833 O O . HIS A 1 103 ? -2.612 8.659 11.421 1.00 79.62 103 HIS A O 1
ATOM 839 N N . GLY A 1 104 ? -2.054 9.545 13.396 1.00 69.44 104 GLY A N 1
ATOM 840 C CA . GLY A 1 104 ? -3.401 9.543 13.955 1.00 69.44 104 GLY A CA 1
ATOM 841 C C . GLY A 1 104 ? -3.390 10.077 15.381 1.00 69.44 104 GLY A C 1
ATOM 842 O O . GLY A 1 104 ? -2.373 9.982 16.072 1.00 69.44 104 GLY A O 1
ATOM 843 N N . ASP A 1 105 ? -4.528 10.603 15.829 1.00 56.03 105 ASP A N 1
ATOM 844 C CA . ASP A 1 105 ? -4.685 11.363 17.083 1.00 56.03 105 ASP A CA 1
ATOM 845 C C . ASP A 1 105 ? -4.328 10.599 18.378 1.00 56.03 105 ASP A C 1
ATOM 847 O O . ASP A 1 105 ? -4.346 11.169 19.469 1.00 56.03 105 ASP A O 1
ATOM 851 N N . MET A 1 106 ? -3.985 9.310 18.288 1.00 54.69 106 MET A N 1
ATOM 852 C CA . MET A 1 106 ? -3.801 8.410 19.432 1.00 54.69 106 MET A CA 1
ATOM 853 C C . MET A 1 106 ? -2.531 7.525 19.371 1.00 54.69 106 MET A C 1
ATOM 855 O O . MET A 1 106 ? -2.419 6.614 20.191 1.00 54.69 106 MET A O 1
ATOM 859 N N . TRP A 1 107 ? -1.569 7.747 18.453 1.00 55.22 107 TRP A N 1
ATOM 860 C CA . TRP A 1 107 ? -0.498 6.758 18.180 1.00 55.22 107 TRP A CA 1
ATOM 861 C C . TRP A 1 107 ? 0.929 7.327 18.112 1.00 55.22 107 TRP A C 1
ATOM 863 O O . TRP A 1 107 ? 1.161 8.410 17.580 1.00 55.22 107 TRP A O 1
ATOM 873 N N . GLU A 1 108 ? 1.904 6.550 18.609 1.00 51.16 108 GLU A N 1
ATOM 874 C CA . GLU A 1 108 ? 3.322 6.728 18.267 1.00 51.16 108 GLU A CA 1
ATOM 875 C C . GLU A 1 108 ? 3.490 6.458 16.766 1.00 51.16 108 GLU A C 1
ATOM 877 O O . GLU A 1 108 ? 3.236 5.345 16.297 1.00 51.16 108 GLU A O 1
ATOM 882 N N . ALA A 1 109 ? 3.895 7.482 16.013 1.00 55.00 109 ALA A N 1
ATOM 883 C CA . ALA A 1 109 ? 4.251 7.354 14.607 1.00 55.00 109 ALA A CA 1
ATOM 884 C C . ALA A 1 109 ? 5.504 6.475 14.501 1.00 55.00 109 ALA A C 1
ATOM 886 O O . ALA A 1 109 ? 6.631 6.948 14.650 1.00 55.00 109 ALA A O 1
ATOM 887 N N . ASN A 1 110 ? 5.305 5.174 14.309 1.00 60.91 110 ASN A N 1
ATOM 888 C CA . ASN A 1 110 ? 6.409 4.266 14.054 1.00 60.91 110 ASN A CA 1
ATOM 889 C C . ASN A 1 110 ? 6.772 4.357 12.580 1.00 60.91 110 ASN A C 1
ATOM 891 O O . ASN A 1 110 ? 6.065 3.838 11.718 1.00 60.91 110 ASN A O 1
ATOM 895 N N . GLU A 1 111 ? 7.889 5.021 12.323 1.00 65.06 111 GLU A N 1
ATOM 896 C CA . GLU A 1 111 ? 8.530 5.040 11.020 1.00 65.06 111 GLU A CA 1
ATOM 897 C C . GLU A 1 111 ? 9.032 3.634 10.670 1.00 65.06 111 GLU A C 1
ATOM 899 O O . GLU A 1 111 ? 9.677 2.953 11.481 1.00 65.06 111 GLU A O 1
ATOM 904 N N . ARG A 1 112 ? 8.717 3.175 9.460 1.00 80.06 112 ARG A N 1
ATOM 905 C CA . ARG A 1 112 ? 9.184 1.890 8.939 1.00 80.06 112 ARG A CA 1
ATOM 906 C C . ARG A 1 112 ? 9.775 2.095 7.558 1.00 80.06 112 ARG A C 1
ATOM 908 O O . ARG A 1 112 ? 9.114 2.611 6.669 1.00 80.06 112 ARG A O 1
ATOM 915 N N . LEU A 1 113 ? 11.001 1.620 7.377 1.00 79.62 113 LEU A N 1
ATOM 916 C CA . LEU A 1 113 ? 11.639 1.584 6.069 1.00 79.62 113 LEU A CA 1
ATOM 917 C C . LEU A 1 113 ? 11.258 0.282 5.367 1.00 79.62 113 LEU A C 1
ATOM 919 O O . LEU A 1 113 ? 11.504 -0.810 5.885 1.00 79.62 113 LEU A O 1
ATOM 923 N N . LEU A 1 114 ? 10.658 0.413 4.192 1.00 83.62 114 LEU A N 1
ATOM 924 C CA . LEU A 1 114 ? 10.435 -0.670 3.252 1.00 83.62 114 LEU A CA 1
ATOM 925 C C . LEU A 1 114 ? 11.530 -0.622 2.194 1.00 83.62 114 LEU A C 1
ATOM 927 O O . LEU A 1 114 ? 11.690 0.380 1.502 1.00 83.62 114 LEU A O 1
ATOM 931 N N . GLN A 1 115 ? 12.266 -1.721 2.058 1.00 78.69 115 GLN A N 1
ATOM 932 C CA . GLN A 1 115 ? 13.142 -1.908 0.910 1.00 78.69 115 GLN A CA 1
ATOM 933 C C . GLN A 1 115 ? 12.304 -2.419 -0.256 1.00 78.69 115 GLN A C 1
ATOM 935 O O . GLN A 1 115 ? 11.640 -3.455 -0.152 1.00 78.69 115 GLN A O 1
ATOM 940 N N . SER A 1 116 ? 12.322 -1.668 -1.347 1.00 70.69 116 SER A N 1
ATOM 941 C CA . SER A 1 116 ? 11.828 -2.129 -2.629 1.00 70.69 116 SER A CA 1
ATOM 942 C C . SER A 1 116 ? 12.655 -3.327 -3.093 1.00 70.69 116 SER A C 1
ATOM 944 O O . SER A 1 116 ? 13.866 -3.360 -2.868 1.00 70.69 116 SER A O 1
ATOM 946 N N . PRO A 1 117 ? 12.031 -4.324 -3.737 1.00 65.62 117 PRO A N 1
ATOM 947 C CA . PRO A 1 117 ? 12.764 -5.454 -4.289 1.00 65.62 117 PRO A CA 1
ATOM 948 C C . PRO A 1 117 ? 13.705 -5.066 -5.445 1.00 65.62 117 PRO A C 1
ATOM 950 O O . PRO A 1 117 ? 14.596 -5.853 -5.742 1.00 65.62 117 PRO A O 1
ATOM 953 N N . ASP A 1 118 ? 13.528 -3.889 -6.061 1.00 69.00 118 ASP A N 1
ATOM 954 C CA . ASP A 1 118 ? 14.364 -3.364 -7.155 1.00 69.00 118 ASP A CA 1
ATOM 955 C C . ASP A 1 118 ? 14.378 -1.818 -7.189 1.00 69.00 118 ASP A C 1
ATOM 957 O O . ASP A 1 118 ? 13.466 -1.186 -6.654 1.00 69.00 118 ASP A O 1
ATOM 961 N N . SER A 1 119 ? 15.393 -1.201 -7.809 1.00 65.06 119 SER A N 1
ATOM 962 C CA . SER A 1 119 ? 15.558 0.269 -7.911 1.00 65.06 119 SER A CA 1
ATOM 963 C C . SER A 1 119 ? 15.090 0.893 -9.230 1.00 65.06 119 SER A C 1
ATOM 965 O O . SER A 1 119 ? 14.902 2.106 -9.298 1.00 65.06 119 SER A O 1
ATOM 967 N N . ASP A 1 120 ? 14.927 0.100 -10.290 1.00 70.69 120 ASP A N 1
ATOM 968 C CA . ASP A 1 120 ? 14.843 0.609 -11.670 1.00 70.69 120 ASP A CA 1
ATOM 969 C C . ASP A 1 120 ? 13.402 0.903 -12.155 1.00 70.69 120 ASP A C 1
ATOM 971 O O . ASP A 1 120 ? 13.110 0.829 -13.351 1.00 70.69 120 ASP A O 1
ATOM 975 N N . TRP A 1 121 ? 12.468 1.215 -11.251 1.00 77.75 121 TRP A N 1
ATOM 976 C CA . TRP A 1 121 ? 11.082 1.524 -11.628 1.00 77.75 121 TRP A CA 1
ATOM 977 C C . TRP A 1 121 ? 10.992 2.840 -12.406 1.00 77.75 121 TRP A C 1
ATOM 979 O O . TRP A 1 121 ? 11.599 3.840 -12.034 1.00 77.75 121 TRP A O 1
ATOM 989 N N . ASN A 1 122 ? 10.185 2.864 -13.466 1.00 72.06 122 ASN A N 1
ATOM 990 C CA . ASN A 1 122 ? 10.013 4.046 -14.311 1.00 72.06 122 ASN A CA 1
ATOM 991 C C . ASN A 1 122 ? 8.951 5.017 -13.786 1.00 72.06 122 ASN A C 1
ATOM 993 O O . ASN A 1 122 ? 9.062 6.217 -14.024 1.00 72.06 122 ASN A O 1
ATOM 997 N N . TYR A 1 123 ? 7.913 4.516 -13.121 1.00 78.44 123 TYR A N 1
ATOM 998 C CA . TYR A 1 123 ? 6.923 5.332 -12.418 1.00 78.44 123 TYR A CA 1
ATOM 999 C C . TYR A 1 123 ? 6.131 4.459 -11.434 1.00 78.44 123 TYR A C 1
ATOM 1001 O O . TYR A 1 123 ? 6.099 3.227 -11.542 1.00 78.44 123 TYR A O 1
ATOM 1009 N N . VAL A 1 124 ? 5.478 5.127 -10.484 1.00 83.62 124 VAL A N 1
ATOM 1010 C CA . VAL A 1 124 ? 4.657 4.517 -9.437 1.00 83.62 124 VAL A CA 1
ATOM 1011 C C . VAL A 1 124 ? 3.225 5.033 -9.571 1.00 83.62 124 VAL A C 1
ATOM 1013 O O . VAL A 1 124 ? 3.018 6.233 -9.739 1.00 83.62 124 VAL A O 1
ATOM 1016 N N . VAL A 1 125 ? 2.238 4.137 -9.521 1.00 88.50 125 VAL A N 1
ATOM 1017 C CA . VAL A 1 125 ? 0.811 4.492 -9.603 1.00 88.50 125 VAL A CA 1
ATOM 1018 C C . VAL A 1 125 ? 0.147 4.238 -8.251 1.00 88.50 125 VAL A C 1
ATOM 1020 O O . VAL A 1 125 ? 0.122 3.086 -7.808 1.00 88.50 125 VAL A O 1
ATOM 1023 N N . PRO A 1 126 ? -0.401 5.267 -7.583 1.00 90.44 126 PRO A N 1
ATOM 1024 C CA . PRO A 1 126 ? -1.132 5.077 -6.342 1.00 90.44 126 PRO A CA 1
ATOM 1025 C C . PRO A 1 126 ? -2.581 4.655 -6.576 1.00 90.44 126 PRO A C 1
ATOM 1027 O O . PRO A 1 126 ? -3.242 5.073 -7.526 1.00 90.44 126 PRO A O 1
ATOM 1030 N N . SER A 1 127 ? -3.114 3.876 -5.640 1.00 88.19 127 SER A N 1
ATOM 1031 C CA . SER A 1 127 ? -4.552 3.609 -5.558 1.00 88.19 127 SER A CA 1
ATOM 1032 C C . SER A 1 127 ? -5.286 4.847 -5.047 1.00 88.19 127 SER A C 1
ATOM 1034 O O . SER A 1 127 ? -4.849 5.473 -4.082 1.00 88.19 127 SER A O 1
ATOM 1036 N N . THR A 1 128 ? -6.393 5.225 -5.690 1.00 88.50 128 THR A N 1
ATOM 1037 C CA . THR A 1 128 ? -7.061 6.511 -5.420 1.00 88.50 128 THR A CA 1
ATOM 1038 C C . THR A 1 128 ? -8.171 6.430 -4.374 1.00 88.50 128 THR A C 1
ATOM 1040 O O . THR A 1 128 ? -8.271 7.311 -3.525 1.00 88.50 128 THR A O 1
ATOM 1043 N N . ASP A 1 129 ? -9.026 5.410 -4.434 1.00 86.75 129 ASP A N 1
ATOM 1044 C CA . ASP A 1 129 ? -10.121 5.188 -3.480 1.00 86.75 129 ASP A CA 1
ATOM 1045 C C . ASP A 1 129 ? -10.514 3.714 -3.526 1.00 86.75 129 ASP A C 1
ATOM 1047 O O . ASP A 1 129 ? -10.911 3.213 -4.578 1.00 86.75 129 ASP A O 1
ATOM 1051 N N . GLU A 1 130 ? -10.387 3.031 -2.395 1.00 83.62 130 GLU A N 1
ATOM 1052 C CA . GLU A 1 130 ? -10.665 1.608 -2.270 1.00 83.62 130 GLU A CA 1
ATOM 1053 C C . GLU A 1 130 ? -11.506 1.323 -1.025 1.00 83.62 130 GLU A C 1
ATOM 1055 O O . GLU A 1 130 ? -11.180 1.731 0.097 1.00 83.62 130 GLU A O 1
ATOM 1060 N N . ARG A 1 131 ? -12.587 0.558 -1.220 1.00 86.12 131 ARG A N 1
ATOM 1061 C CA . ARG A 1 131 ? -13.406 0.012 -0.133 1.00 86.12 131 ARG A CA 1
ATOM 1062 C C . ARG A 1 131 ? -13.098 -1.458 0.049 1.00 86.12 131 ARG A C 1
ATOM 1064 O O . ARG A 1 131 ? -13.389 -2.273 -0.822 1.00 86.12 131 ARG A O 1
ATOM 1071 N N . LEU A 1 132 ? -12.552 -1.787 1.209 1.00 85.06 132 LEU A N 1
ATOM 1072 C CA . LEU A 1 132 ? -11.907 -3.063 1.445 1.00 85.06 132 LEU A CA 1
ATOM 1073 C C . LEU A 1 132 ? -12.670 -3.908 2.447 1.00 85.06 132 LEU A C 1
ATOM 1075 O O . LEU A 1 132 ? -13.108 -3.454 3.508 1.00 85.06 132 LEU A O 1
ATOM 1079 N N . VAL A 1 133 ? -12.784 -5.181 2.100 1.00 85.50 133 VAL A N 1
ATOM 1080 C CA . VAL A 1 133 ? -13.220 -6.227 3.009 1.00 85.50 133 VAL A CA 1
ATOM 1081 C C . VAL A 1 133 ? -12.036 -6.612 3.903 1.00 85.50 133 VAL A C 1
ATOM 1083 O O . VAL A 1 133 ? -10.930 -6.826 3.398 1.00 85.50 133 VAL A O 1
ATOM 1086 N N . PRO A 1 134 ? -12.223 -6.754 5.227 1.00 85.62 134 PRO A N 1
ATOM 1087 C CA . PRO A 1 134 ? -11.172 -7.268 6.092 1.00 85.62 134 PRO A CA 1
ATOM 1088 C C . PRO A 1 134 ? -10.604 -8.598 5.584 1.00 85.62 134 PRO A C 1
ATOM 1090 O O . PRO A 1 134 ? -11.342 -9.524 5.254 1.00 85.62 134 PRO A O 1
ATOM 1093 N N . ARG A 1 135 ? -9.276 -8.716 5.612 1.00 84.19 135 ARG A N 1
ATOM 1094 C CA . ARG A 1 135 ? -8.470 -9.828 5.089 1.00 84.19 135 ARG A CA 1
ATOM 1095 C C . ARG A 1 135 ? -8.420 -9.932 3.563 1.00 84.19 135 ARG A C 1
ATOM 1097 O O . ARG A 1 135 ? -7.761 -10.848 3.077 1.00 84.19 135 ARG A O 1
ATOM 1104 N N . GLU A 1 136 ? -9.006 -9.017 2.808 1.00 85.31 136 GLU A N 1
ATOM 1105 C CA . GLU A 1 136 ? -8.716 -8.903 1.380 1.00 85.31 136 GLU A CA 1
ATOM 1106 C C . GLU A 1 136 ? -7.553 -7.929 1.184 1.00 85.31 136 GLU A C 1
ATOM 1108 O O . GLU A 1 136 ? -7.502 -6.864 1.801 1.00 85.31 136 GLU A O 1
ATOM 1113 N N . ALA A 1 137 ? -6.562 -8.352 0.401 1.00 86.38 137 ALA A N 1
ATOM 1114 C CA . ALA A 1 137 ? -5.456 -7.491 0.018 1.00 86.38 137 ALA A CA 1
ATOM 1115 C C . ALA A 1 137 ? -5.888 -6.647 -1.180 1.00 86.38 137 ALA A C 1
ATOM 1117 O O . ALA A 1 137 ? -6.521 -7.164 -2.100 1.00 86.38 137 ALA A O 1
ATOM 1118 N N . ALA A 1 138 ? -5.506 -5.379 -1.173 1.00 87.88 138 ALA A N 1
ATOM 1119 C CA . ALA A 1 138 ? -5.749 -4.454 -2.265 1.00 87.88 138 ALA A CA 1
ATOM 1120 C C . ALA A 1 138 ? -4.446 -3.790 -2.702 1.00 87.88 138 ALA A C 1
ATOM 1122 O O . ALA A 1 138 ? -3.529 -3.679 -1.878 1.00 87.88 138 ALA A O 1
ATOM 1123 N N . PRO A 1 139 ? -4.337 -3.366 -3.971 1.00 89.56 139 PRO A N 1
ATOM 1124 C CA . PRO A 1 139 ? -3.218 -2.540 -4.393 1.00 89.56 139 PRO A CA 1
ATOM 1125 C C . PRO A 1 139 ? -3.200 -1.239 -3.578 1.00 89.56 139 PRO A C 1
ATOM 1127 O O . PRO A 1 139 ? -4.240 -0.712 -3.191 1.00 89.56 139 PRO A O 1
ATOM 1130 N N . LEU A 1 140 ? -1.998 -0.758 -3.273 1.00 91.38 140 LEU A N 1
ATOM 1131 C CA . LEU A 1 140 ? -1.769 0.569 -2.705 1.00 91.38 140 LEU A CA 1
ATOM 1132 C C . LEU A 1 140 ? -0.870 1.379 -3.638 1.00 91.38 140 LEU A C 1
ATOM 1134 O O . LEU A 1 140 ? -1.241 2.479 -4.036 1.00 91.38 140 LEU A O 1
ATOM 1138 N N . LEU A 1 141 ? 0.275 0.803 -4.017 1.00 91.50 141 LEU A N 1
ATOM 1139 C CA . LEU A 1 141 ? 1.188 1.341 -5.024 1.00 91.50 141 LEU A CA 1
ATOM 1140 C C . LEU A 1 141 ? 1.528 0.252 -6.042 1.00 91.50 141 LEU A C 1
ATOM 1142 O O . LEU A 1 141 ? 1.903 -0.859 -5.660 1.00 91.50 141 LEU A O 1
ATOM 1146 N N . GLU A 1 142 ? 1.449 0.582 -7.324 1.00 90.50 142 GLU A N 1
ATOM 1147 C CA . GLU A 1 142 ? 1.933 -0.261 -8.413 1.00 90.50 142 GLU A CA 1
ATOM 1148 C C . GLU A 1 142 ? 3.245 0.295 -8.965 1.00 90.50 142 GLU A C 1
ATOM 1150 O O . GLU A 1 142 ? 3.342 1.476 -9.294 1.00 90.50 142 GLU A O 1
ATOM 1155 N N . PHE A 1 143 ? 4.244 -0.570 -9.089 1.00 87.94 143 PHE A N 1
ATOM 1156 C CA . PHE A 1 143 ? 5.594 -0.249 -9.531 1.00 87.94 143 PHE A CA 1
ATOM 1157 C C . PHE A 1 143 ? 5.816 -0.848 -10.908 1.00 87.94 143 PHE A C 1
ATOM 1159 O O . PHE A 1 143 ? 5.686 -2.063 -11.091 1.00 87.94 143 PHE A O 1
ATOM 1166 N N . HIS A 1 144 ? 6.163 0.001 -11.870 1.00 85.94 144 HIS A N 1
ATOM 1167 C CA . HIS A 1 144 ? 6.212 -0.388 -13.271 1.00 85.94 144 HIS A CA 1
ATOM 1168 C C . HIS A 1 144 ? 7.562 -0.079 -13.919 1.00 85.94 144 HIS A C 1
ATOM 1170 O O . HIS A 1 144 ? 8.094 1.020 -13.779 1.00 85.94 144 HIS A O 1
ATOM 1176 N N . TYR A 1 145 ? 8.099 -1.029 -14.691 1.00 81.81 145 TYR A N 1
ATOM 1177 C CA . TYR A 1 145 ? 9.310 -0.835 -15.507 1.00 81.81 145 TYR A CA 1
ATOM 1178 C C . TYR A 1 145 ? 9.033 -0.236 -16.884 1.00 81.81 145 TYR A C 1
ATOM 1180 O O . TYR A 1 145 ? 9.954 0.154 -17.595 1.00 81.81 145 TYR A O 1
ATOM 1188 N N . HIS A 1 146 ? 7.783 -0.188 -17.314 1.00 80.06 146 HIS A N 1
ATOM 1189 C CA . HIS A 1 146 ? 7.347 0.188 -18.658 1.00 80.06 146 HIS A CA 1
ATOM 1190 C C . HIS A 1 146 ? 6.007 0.909 -18.528 1.00 80.06 146 HIS A C 1
ATOM 1192 O O . HIS A 1 146 ? 5.352 0.676 -17.534 1.00 80.06 146 HIS A O 1
ATOM 1198 N N . ASP A 1 147 ? 5.604 1.754 -19.486 1.00 74.75 147 ASP A N 1
ATOM 1199 C CA . ASP A 1 147 ? 4.297 2.455 -19.521 1.00 74.75 147 ASP A CA 1
ATOM 1200 C C . ASP A 1 147 ? 3.106 1.564 -19.079 1.00 74.75 147 ASP A C 1
ATOM 1202 O O . ASP A 1 147 ? 3.044 0.405 -19.508 1.00 74.75 147 ASP A O 1
ATOM 1206 N N . PRO A 1 148 ? 2.131 2.077 -18.290 1.00 67.56 148 PRO A N 1
ATOM 1207 C CA . PRO A 1 148 ? 1.162 1.210 -17.606 1.00 67.56 148 PRO A CA 1
ATOM 1208 C C . PRO A 1 148 ? 0.124 0.644 -18.562 1.00 67.56 148 PRO A C 1
ATOM 1210 O O . PRO A 1 148 ? -0.629 -0.256 -18.205 1.00 67.56 148 PRO A O 1
ATOM 1213 N N . GLN A 1 149 ? 0.073 1.172 -19.785 1.00 72.88 149 GLN A N 1
ATOM 1214 C CA . GLN A 1 149 ? -0.784 0.683 -20.854 1.00 72.88 149 GLN A CA 1
ATOM 1215 C C . GLN A 1 149 ? -0.128 -0.444 -21.663 1.00 72.88 149 GLN A C 1
ATOM 1217 O O . GLN A 1 149 ? -0.765 -0.994 -22.569 1.00 72.88 149 GLN A O 1
ATOM 1222 N N . MET A 1 150 ? 1.137 -0.788 -21.389 1.00 75.88 150 MET A N 1
ATOM 1223 C CA . MET A 1 150 ? 1.766 -1.965 -21.985 1.00 75.88 150 MET A CA 1
ATOM 1224 C C . MET A 1 150 ? 1.147 -3.249 -21.436 1.00 75.88 150 MET A C 1
ATOM 1226 O O . MET A 1 150 ? 0.572 -3.272 -20.363 1.00 75.88 150 MET A O 1
ATOM 1230 N N . THR A 1 151 ? 1.252 -4.329 -22.210 1.00 72.44 151 THR A N 1
ATOM 1231 C CA . THR A 1 151 ? 0.693 -5.643 -21.836 1.00 72.44 151 THR A CA 1
ATOM 1232 C C . THR A 1 151 ? 1.702 -6.549 -21.142 1.00 72.44 151 THR A C 1
ATOM 1234 O O . THR A 1 151 ? 1.323 -7.592 -20.619 1.00 72.44 151 THR A O 1
ATOM 1237 N N . ASP A 1 152 ? 2.980 -6.175 -21.174 1.00 79.81 152 ASP A N 1
ATOM 1238 C CA . ASP A 1 152 ? 4.047 -6.902 -20.508 1.00 79.81 152 ASP A CA 1
ATOM 1239 C C . ASP A 1 152 ? 4.345 -6.232 -19.168 1.00 79.81 152 ASP A C 1
ATOM 1241 O O . ASP A 1 152 ? 5.049 -5.224 -19.107 1.00 79.81 152 ASP A O 1
ATOM 1245 N N . HIS A 1 153 ? 3.770 -6.795 -18.109 1.00 78.38 153 HIS A N 1
ATOM 1246 C CA . HIS A 1 153 ? 4.037 -6.400 -16.730 1.00 78.38 153 HIS A CA 1
ATOM 1247 C C . HIS A 1 153 ? 5.030 -7.355 -16.056 1.00 78.38 153 HIS A C 1
ATOM 1249 O O . HIS A 1 153 ? 5.124 -7.399 -14.826 1.00 78.38 153 HIS A O 1
ATOM 1255 N N . SER A 1 154 ? 5.793 -8.128 -16.843 1.00 77.00 154 SER A N 1
ATOM 1256 C CA . SER A 1 154 ? 6.824 -8.997 -16.292 1.00 77.00 154 SER A CA 1
ATOM 1257 C C . SER A 1 154 ? 7.875 -8.160 -15.557 1.00 77.00 154 SER A C 1
ATOM 1259 O O . SER A 1 154 ? 8.507 -7.260 -16.103 1.00 77.00 154 SER A O 1
ATOM 1261 N N . GLY A 1 155 ? 8.012 -8.425 -14.259 1.00 76.50 155 GLY A N 1
ATOM 1262 C CA . GLY A 1 155 ? 8.880 -7.665 -13.359 1.00 76.50 155 GLY A CA 1
ATOM 1263 C C . GLY A 1 155 ? 8.166 -6.577 -12.554 1.00 76.50 155 GLY A C 1
ATOM 1264 O O . GLY A 1 155 ? 8.642 -6.267 -11.466 1.00 76.50 155 GLY A O 1
ATOM 1265 N N . CYS A 1 156 ? 7.013 -6.060 -12.996 1.00 86.38 156 CYS A N 1
ATOM 1266 C CA . CYS A 1 156 ? 6.233 -5.096 -12.215 1.00 86.38 156 CYS A CA 1
ATOM 1267 C C . CYS A 1 156 ? 5.823 -5.680 -10.849 1.00 86.38 156 CYS A C 1
ATOM 1269 O O . CYS A 1 156 ? 5.626 -6.893 -10.688 1.00 86.38 156 CYS A O 1
ATOM 1271 N N . LYS A 1 157 ? 5.675 -4.806 -9.850 1.00 88.00 157 LYS A N 1
ATOM 1272 C CA . LYS A 1 157 ? 5.319 -5.183 -8.474 1.00 88.00 157 LYS A CA 1
ATOM 1273 C C . LYS A 1 157 ? 4.136 -4.375 -7.982 1.00 88.00 157 LYS A C 1
ATOM 1275 O O . LYS A 1 157 ? 3.915 -3.251 -8.411 1.00 88.00 157 LYS A O 1
ATOM 1280 N N . ILE A 1 158 ? 3.414 -4.930 -7.021 1.00 89.25 158 ILE A N 1
ATOM 1281 C CA . ILE A 1 158 ? 2.350 -4.230 -6.309 1.00 89.25 158 ILE A CA 1
ATOM 1282 C C . ILE A 1 158 ? 2.688 -4.267 -4.824 1.00 89.25 158 ILE A C 1
ATOM 1284 O O . ILE A 1 158 ? 2.834 -5.348 -4.243 1.00 89.25 158 ILE A O 1
ATOM 1288 N N . LEU A 1 159 ? 2.801 -3.093 -4.203 1.00 90.31 159 LEU A N 1
ATOM 1289 C CA . LEU A 1 159 ? 2.699 -2.968 -2.757 1.00 90.31 159 LEU A CA 1
ATOM 1290 C C . LEU A 1 159 ? 1.218 -3.030 -2.406 1.00 90.31 159 LEU A C 1
ATOM 1292 O O . LEU A 1 159 ? 0.439 -2.146 -2.757 1.00 90.31 159 LEU A O 1
ATOM 1296 N N . THR A 1 160 ? 0.847 -4.100 -1.724 1.00 90.88 160 THR A N 1
ATOM 1297 C CA . THR A 1 160 ? -0.516 -4.336 -1.265 1.00 90.88 160 THR A CA 1
ATOM 1298 C C . THR A 1 160 ? -0.695 -3.885 0.170 1.00 90.88 160 THR A C 1
ATOM 1300 O O . THR A 1 160 ? 0.249 -3.891 0.965 1.00 90.88 160 THR A O 1
ATOM 1303 N N . VAL A 1 161 ? -1.935 -3.561 0.505 1.00 90.38 161 VAL A N 1
ATOM 1304 C CA . VAL A 1 161 ? -2.401 -3.246 1.849 1.00 90.38 161 VAL A CA 1
ATOM 1305 C C . VAL A 1 161 ? -3.560 -4.168 2.209 1.00 90.38 161 VAL A C 1
ATOM 1307 O O . VAL A 1 161 ? -4.409 -4.490 1.379 1.00 90.38 161 VAL A O 1
ATOM 1310 N N . GLN A 1 162 ? -3.582 -4.631 3.453 1.00 90.12 162 GLN A N 1
ATOM 1311 C CA . GLN A 1 162 ? -4.599 -5.537 3.966 1.00 90.12 162 GLN A CA 1
ATOM 1312 C C . GLN A 1 162 ? -4.961 -5.135 5.394 1.00 90.12 162 GLN A C 1
ATOM 1314 O O . GLN A 1 162 ? -4.086 -5.000 6.250 1.00 90.12 162 GLN A O 1
ATOM 1319 N N . PHE A 1 163 ? -6.257 -4.987 5.661 1.00 88.94 163 PHE A N 1
ATOM 1320 C CA . PHE A 1 163 ? -6.769 -4.757 7.010 1.00 88.94 163 PHE A CA 1
ATOM 1321 C C . PHE A 1 163 ? -7.150 -6.085 7.652 1.00 88.94 163 PHE A C 1
ATOM 1323 O O . PHE A 1 163 ? -7.928 -6.850 7.088 1.00 88.94 163 PHE A O 1
ATOM 1330 N N . MET A 1 164 ? -6.652 -6.371 8.848 1.00 88.06 164 MET A N 1
ATOM 1331 C CA . MET A 1 164 ? -7.007 -7.571 9.607 1.00 88.06 164 MET A CA 1
ATOM 1332 C C . MET A 1 164 ? -7.484 -7.182 10.994 1.00 88.06 164 MET A C 1
ATOM 1334 O O . MET A 1 164 ? -6.778 -6.481 11.706 1.00 88.06 164 MET A O 1
ATOM 1338 N N . ALA A 1 165 ? -8.654 -7.649 11.426 1.00 86.69 165 ALA A N 1
ATOM 1339 C CA . ALA A 1 165 ? -9.049 -7.454 12.818 1.00 86.69 165 ALA A CA 1
ATOM 1340 C C . ALA A 1 165 ? -7.979 -8.071 13.736 1.00 86.69 165 ALA A C 1
ATOM 1342 O O . ALA A 1 165 ? -7.485 -9.163 13.457 1.00 86.69 165 ALA A O 1
ATOM 1343 N N . VAL A 1 166 ? -7.634 -7.412 14.848 1.00 85.00 166 VAL A N 1
ATOM 1344 C CA . VAL A 1 166 ? -6.551 -7.887 15.740 1.00 85.00 166 VAL A CA 1
ATOM 1345 C C . VAL A 1 166 ? -6.772 -9.332 16.208 1.00 85.00 166 VAL A C 1
ATOM 1347 O O . VAL A 1 166 ? -5.822 -10.100 16.309 1.00 85.00 166 VAL A O 1
ATOM 1350 N N . ARG A 1 167 ? -8.031 -9.733 16.433 1.00 83.38 167 ARG A N 1
ATOM 1351 C CA . ARG A 1 167 ? -8.409 -11.107 16.820 1.00 83.38 167 ARG A CA 1
ATOM 1352 C C . ARG A 1 167 ? -8.110 -12.176 15.760 1.00 83.38 167 ARG A C 1
ATOM 1354 O O . ARG A 1 167 ? -8.057 -13.354 16.092 1.00 83.38 167 ARG A O 1
ATOM 1361 N N . ASP A 1 168 ? -7.962 -11.764 14.506 1.00 81.12 168 ASP A N 1
ATOM 1362 C CA . ASP A 1 168 ? -7.754 -12.637 13.351 1.00 81.12 168 ASP A CA 1
ATOM 1363 C C . ASP A 1 168 ? -6.287 -12.689 12.915 1.00 81.12 168 ASP A C 1
ATOM 1365 O O . ASP A 1 168 ? -5.931 -13.447 12.011 1.00 81.12 168 ASP A O 1
ATOM 1369 N N . TYR A 1 169 ? -5.445 -11.868 13.542 1.00 79.81 169 TYR A N 1
ATOM 1370 C CA . TYR A 1 169 ? -4.022 -11.810 13.279 1.00 79.81 169 TYR A CA 1
ATOM 1371 C C . TYR A 1 169 ? -3.309 -12.956 14.007 1.00 79.81 169 TYR A C 1
ATOM 1373 O O . TYR A 1 169 ? -3.330 -13.023 15.237 1.00 79.81 169 TYR A O 1
ATOM 1381 N N . ILE A 1 170 ? -2.698 -13.872 13.252 1.00 70.88 170 ILE A N 1
ATOM 1382 C CA . ILE A 1 170 ? -1.953 -15.024 13.779 1.00 70.88 170 ILE A CA 1
ATOM 1383 C C . ILE A 1 170 ? -0.483 -14.838 13.386 1.00 70.88 170 ILE A C 1
ATOM 1385 O O . ILE A 1 170 ? -0.194 -14.757 12.193 1.00 70.88 170 ILE A O 1
ATOM 1389 N N . GLN A 1 171 ? 0.410 -14.750 14.380 1.00 61.50 171 GLN A N 1
ATOM 1390 C CA . GLN A 1 171 ? 1.871 -14.712 14.194 1.00 61.50 171 GLN A CA 1
ATOM 1391 C C . GLN A 1 171 ? 2.466 -16.112 14.037 1.00 61.50 171 GLN A C 1
ATOM 1393 O O . GLN A 1 171 ? 1.991 -17.035 14.740 1.00 61.50 171 GLN A O 1
#

Foldseek 3Di:
DDDDDDDDDDDDPPPPPPPPPPPPPPPFFLFKKWAWDDDDQFKTKTQIAHPLVFKKKKFKDKDQPPDDDPDLQDGPDIDIDNGNGKMWMWGDPDLFWIWIWIDDPDDDTDIDIDGHPDRQFPGKDADHMDRDGASDKDFGIKTANDPPPDPDSVVIMTIIIHIHTPVRRDD

Organism: NCBI:txid1702221

Sequence (171 aa):
MKYRRYTAKKSRFLFISLQTLIFSGCAAQPDCGIVLTNESEDSWEWKISVPESDAYKVCMAFTDFDNTRDNPYSFLTEQTLHSDESTLQISQTDAETYNVVFHGDMWEANERLLQSPDSDWNYVVPSTDERLVPREAAPLLEFHYHDPQMTDHSGCKILTVQFMAVRDYIQ

Radius of gyration: 27.15 Å; chains: 1; bounding box: 97×72×41 Å